Protein AF-A0A9X7THP1-F1 (afdb_monomer)

Sequence (102 aa):
MSTQIQFGDNWVKVNESVFYLTPSAVKAVKTFYERVKADIPDAEVDVEYLAKAFVLLRPQNDVEAEKFMSFLNENYPEMKEIVDRIYENRSGVLGVSQVREL

Secondary structure (DSSP, 8-state):
-PPPEEEETTEEEETTEEEE--HHHHHHHHHHHHHHHHH-TT----HHHHHHHHHHH--SSHHHHHHHHHHHHHTTTHHHHHHHHHHHHHHHHHHGGGS---

Foldseek 3Di:
DDWDWDADQQWIDTRNDIAGAHSLLSVLLVVVVVVCCVVPVPDDDPSVLSSLQRSVVRDPHNVRNNVVSVVPVVPPPVSSVVSVVVVVVVVVVVVVVPPDDD

pLDDT: mean 88.68, std 17.07, range [38.44, 98.44]

Mean predicted aligned error: 6.54 Å

Solvent-accessible surface area (backbone atoms only — not comparable to full-atom values): 5922 Å² total; per-residue (Å²): 130,84,86,46,76,49,79,52,78,42,28,42,31,47,65,91,48,76,41,69,35,38,50,34,35,34,51,42,54,50,52,53,52,53,49,47,39,70,79,34,72,84,61,86,74,68,58,61,56,52,46,56,44,38,53,72,67,53,42,89,39,55,71,51,19,48,54,49,48,52,51,52,58,74,42,56,65,64,50,48,56,56,48,49,54,54,54,54,52,55,55,51,62,68,62,67,77,80,79,86,82,134

Radius of gyration: 15.29 Å; Cα contacts (8 Å, |Δi|>4): 93; chains: 1; bounding box: 35×32×49 Å

Nearest PDB structures (foldseek):
  6c0v-assembly1_A  TM=2.650E-01  e=4.867E+00  Homo sapiens

Structure (mmCIF, N/CA/C/O backbone):
data_AF-A0A9X7THP1-F1
#
_entry.id   AF-A0A9X7THP1-F1
#
loop_
_atom_site.group_PDB
_atom_site.id
_atom_site.type_symbol
_atom_site.label_atom_id
_atom_site.label_alt_id
_atom_site.label_comp_id
_atom_site.label_asym_id
_atom_site.label_entity_id
_atom_site.label_seq_id
_atom_site.pdbx_PDB_ins_code
_atom_site.Cartn_x
_atom_site.Cartn_y
_atom_site.Cartn_z
_atom_site.occupancy
_atom_site.B_iso_or_equiv
_atom_site.auth_seq_id
_atom_site.auth_comp_id
_atom_site.auth_asym_id
_atom_site.auth_atom_id
_atom_site.pdbx_PDB_model_num
ATOM 1 N N . MET A 1 1 ? 4.607 -19.113 4.439 1.00 56.44 1 MET A N 1
ATOM 2 C CA . MET A 1 1 ? 3.406 -19.137 3.575 1.00 56.44 1 MET A CA 1
ATOM 3 C C . MET A 1 1 ? 3.495 -17.931 2.663 1.00 56.44 1 MET A C 1
ATOM 5 O O . MET A 1 1 ? 3.888 -16.884 3.154 1.00 56.44 1 MET A O 1
ATOM 9 N N . SER A 1 2 ? 3.211 -18.066 1.369 1.00 72.50 2 SER A N 1
ATOM 10 C CA . SER A 1 2 ? 3.252 -16.925 0.446 1.00 72.50 2 SER A CA 1
ATOM 11 C C . SER A 1 2 ? 2.066 -15.995 0.700 1.00 72.50 2 SER A C 1
ATOM 13 O O . SER A 1 2 ? 0.931 -16.469 0.768 1.00 72.50 2 SER A O 1
ATOM 15 N N . THR A 1 3 ? 2.321 -14.693 0.828 1.00 83.44 3 THR A N 1
ATOM 16 C CA . THR A 1 3 ? 1.273 -13.675 0.976 1.00 83.44 3 THR A CA 1
ATOM 17 C C . THR A 1 3 ? 0.372 -13.670 -0.257 1.00 83.44 3 THR A C 1
ATOM 19 O O . THR A 1 3 ? 0.848 -13.476 -1.377 1.00 83.44 3 THR A O 1
ATOM 22 N N . GLN A 1 4 ? -0.931 -13.882 -0.064 1.00 92.19 4 GLN A N 1
ATOM 23 C CA . GLN A 1 4 ? -1.907 -13.819 -1.152 1.00 92.19 4 GLN A CA 1
ATOM 24 C C . GLN A 1 4 ? -2.382 -12.381 -1.327 1.00 92.19 4 GLN A C 1
ATOM 26 O O . GLN A 1 4 ? -2.931 -11.798 -0.395 1.00 92.19 4 GLN A O 1
ATOM 31 N N . ILE A 1 5 ? -2.183 -11.813 -2.515 1.00 95.56 5 ILE A N 1
ATOM 32 C CA . ILE A 1 5 ? -2.533 -10.421 -2.814 1.00 95.56 5 ILE A CA 1
ATOM 33 C C . ILE A 1 5 ? -3.542 -10.402 -3.959 1.00 95.56 5 ILE A C 1
ATOM 35 O O . ILE A 1 5 ? -3.336 -11.053 -4.982 1.00 95.56 5 ILE A O 1
ATOM 39 N N . GLN A 1 6 ? -4.636 -9.662 -3.786 1.00 97.56 6 GLN A N 1
ATOM 40 C CA . GLN A 1 6 ? -5.645 -9.440 -4.824 1.00 97.56 6 GLN A CA 1
ATOM 41 C C . GLN A 1 6 ? -6.035 -7.960 -4.873 1.00 97.56 6 GLN A C 1
ATOM 43 O O . GLN A 1 6 ? -6.131 -7.299 -3.838 1.00 97.56 6 GLN A O 1
ATOM 48 N N . PHE A 1 7 ? -6.291 -7.457 -6.080 1.00 97.94 7 PHE A N 1
ATOM 49 C CA . PHE A 1 7 ? -6.680 -6.072 -6.339 1.00 97.94 7 PHE A CA 1
ATOM 50 C C . PHE A 1 7 ? -8.064 -6.045 -6.993 1.00 97.94 7 PHE A C 1
ATOM 52 O O . PHE A 1 7 ? -8.257 -6.693 -8.022 1.00 97.94 7 PHE A O 1
ATOM 59 N N . GLY A 1 8 ? -8.999 -5.287 -6.423 1.00 97.38 8 GLY A N 1
ATOM 60 C CA . GLY A 1 8 ? -10.265 -4.923 -7.067 1.00 97.38 8 GLY A CA 1
ATOM 61 C C . GLY A 1 8 ? -10.351 -3.419 -7.314 1.00 97.38 8 GLY A C 1
ATOM 62 O O . GLY A 1 8 ? -9.406 -2.698 -7.026 1.00 97.38 8 GLY A O 1
ATOM 63 N N . ASP A 1 9 ? -11.482 -2.920 -7.816 1.00 96.69 9 ASP A N 1
ATOM 64 C CA . ASP A 1 9 ? -11.596 -1.523 -8.286 1.00 96.69 9 ASP A CA 1
ATOM 65 C C . ASP A 1 9 ? -11.396 -0.459 -7.191 1.00 96.69 9 ASP A C 1
ATOM 67 O O . ASP A 1 9 ? -10.921 0.646 -7.450 1.00 96.69 9 ASP A O 1
ATOM 71 N N . ASN A 1 10 ? -11.766 -0.784 -5.954 1.00 97.06 10 ASN A N 1
ATOM 72 C CA . ASN A 1 10 ? -11.693 0.103 -4.791 1.00 97.06 10 ASN A CA 1
ATOM 73 C C . ASN A 1 10 ? -11.245 -0.636 -3.520 1.00 97.06 10 ASN A C 1
ATOM 75 O O . ASN A 1 10 ? -11.522 -0.197 -2.402 1.00 97.06 10 ASN A O 1
ATOM 79 N N . TRP A 1 11 ? -10.582 -1.782 -3.670 1.00 98.00 11 TRP A N 1
ATOM 80 C CA . TRP A 1 11 ? -10.095 -2.560 -2.540 1.00 98.00 11 TRP A CA 1
ATOM 81 C C . TRP A 1 11 ? -8.810 -3.318 -2.864 1.00 98.00 11 TRP A C 1
ATOM 83 O O . TRP A 1 11 ? -8.534 -3.670 -4.011 1.00 98.00 11 TRP A O 1
ATOM 93 N N . VAL A 1 12 ? -8.038 -3.596 -1.818 1.00 97.94 12 VAL A N 1
ATOM 94 C CA . VAL A 1 12 ? -6.866 -4.476 -1.843 1.00 97.94 12 VAL A CA 1
ATOM 95 C C . VAL A 1 12 ? -7.052 -5.532 -0.765 1.00 97.94 12 VAL A C 1
ATOM 97 O O . VAL A 1 12 ? -7.377 -5.203 0.375 1.00 97.94 12 VAL A O 1
ATOM 100 N N . LYS A 1 13 ? -6.868 -6.803 -1.119 1.00 97.56 13 LYS A N 1
ATOM 101 C CA . LYS A 1 13 ? -6.906 -7.922 -0.176 1.00 97.56 13 LYS A CA 1
ATOM 102 C C . LYS A 1 13 ? -5.502 -8.471 0.002 1.00 97.56 13 LYS A C 1
ATOM 104 O O . LYS A 1 13 ? -4.849 -8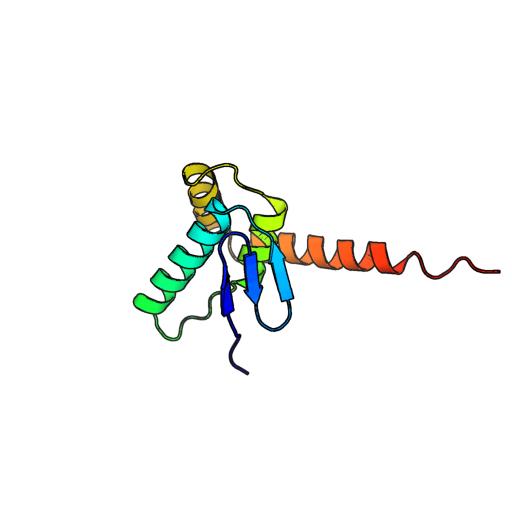.804 -0.985 1.00 97.56 13 LYS A O 1
ATOM 109 N N . VAL A 1 14 ? -5.073 -8.579 1.254 1.00 95.94 14 VAL A N 1
ATOM 110 C CA . VAL A 1 14 ? -3.808 -9.199 1.650 1.00 95.94 14 VAL A CA 1
ATOM 111 C C . VAL A 1 14 ? -4.133 -10.309 2.640 1.00 95.94 14 VAL A C 1
ATOM 113 O O . VAL A 1 14 ? -4.644 -10.048 3.728 1.00 95.94 14 VAL A O 1
ATOM 116 N N . ASN A 1 15 ? -3.883 -11.556 2.245 1.00 93.19 15 ASN A N 1
ATOM 117 C CA . ASN A 1 15 ? -4.343 -12.751 2.951 1.00 93.19 15 ASN A CA 1
ATOM 118 C C . ASN A 1 15 ? -5.861 -12.687 3.209 1.00 93.19 15 ASN A C 1
ATOM 120 O O . ASN A 1 15 ? -6.640 -12.641 2.258 1.00 93.19 15 ASN A O 1
ATOM 124 N N . GLU A 1 16 ? -6.296 -12.678 4.468 1.00 92.31 16 GLU A N 1
ATOM 125 C CA . GLU A 1 16 ? -7.714 -12.598 4.845 1.00 92.31 16 GLU A CA 1
ATOM 126 C C . GLU A 1 16 ? -8.206 -11.156 5.061 1.00 92.31 16 GLU A C 1
ATOM 128 O O . GLU A 1 16 ? -9.412 -10.917 5.106 1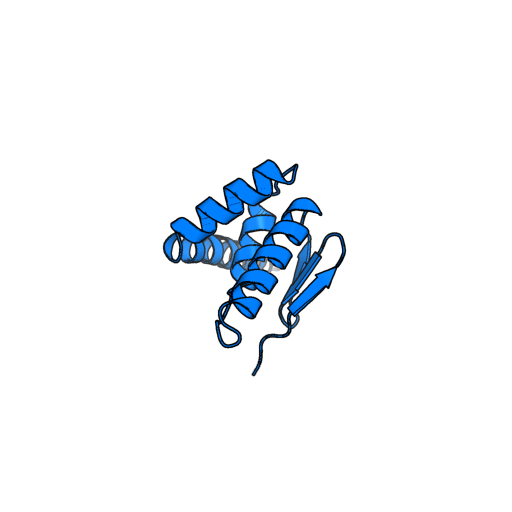.00 92.31 16 GLU A O 1
ATOM 133 N N . SER A 1 17 ? -7.292 -10.183 5.116 1.00 93.75 17 SER A N 1
ATOM 134 C CA . SER A 1 17 ? -7.597 -8.775 5.373 1.00 93.75 17 SER A CA 1
ATOM 135 C C . SER A 1 17 ? -7.978 -8.041 4.089 1.00 93.75 17 SER A C 1
ATOM 137 O O . SER A 1 17 ? -7.269 -8.121 3.085 1.00 93.75 17 SER A O 1
ATOM 139 N N . VAL A 1 18 ? -9.078 -7.285 4.125 1.00 97.06 18 VAL A N 1
ATOM 140 C CA . VAL A 1 18 ? -9.551 -6.453 3.006 1.00 97.06 18 VAL A CA 1
ATOM 141 C C . VAL A 1 18 ? -9.492 -4.980 3.397 1.00 97.06 18 VAL A C 1
ATOM 143 O O . VAL A 1 18 ? -10.064 -4.573 4.407 1.00 97.06 18 VAL A O 1
ATOM 146 N N . PHE A 1 19 ? -8.837 -4.176 2.565 1.00 97.38 19 PHE A N 1
ATOM 147 C CA . PHE A 1 19 ? -8.679 -2.737 2.736 1.00 97.38 19 PHE A CA 1
ATOM 148 C C . PHE A 1 19 ? -9.428 -2.003 1.629 1.00 97.38 19 PHE A C 1
ATOM 150 O O . PHE A 1 19 ? -9.151 -2.218 0.450 1.00 97.38 19 PHE A O 1
ATOM 157 N N . TYR A 1 20 ? -10.355 -1.121 1.998 1.00 97.38 20 TYR A N 1
ATOM 158 C CA . TYR A 1 20 ? -11.090 -0.291 1.043 1.00 97.38 20 TYR A CA 1
ATOM 159 C C . TYR A 1 20 ? -10.342 1.017 0.795 1.00 97.38 20 TYR A C 1
ATOM 161 O O . TYR A 1 20 ? -10.106 1.794 1.720 1.00 97.38 20 TYR A O 1
ATOM 169 N N . LEU A 1 21 ? -9.982 1.252 -0.462 1.00 97.44 21 LEU A N 1
ATOM 170 C CA . LEU A 1 21 ? -9.155 2.365 -0.913 1.00 97.44 21 LEU A CA 1
ATOM 171 C C . LEU A 1 21 ? -9.898 3.184 -1.973 1.00 97.44 21 LEU A C 1
ATOM 173 O O . LEU A 1 21 ? -10.894 2.746 -2.549 1.00 97.44 21 LEU A O 1
ATOM 177 N N . THR A 1 22 ? -9.400 4.382 -2.272 1.00 97.81 22 THR A N 1
ATOM 178 C CA . THR A 1 22 ? -9.838 5.092 -3.481 1.00 97.81 22 THR A CA 1
ATOM 179 C C . THR A 1 22 ? -9.288 4.384 -4.728 1.00 97.81 22 THR A C 1
ATOM 181 O O . THR A 1 22 ? -8.232 3.749 -4.641 1.00 97.81 22 THR A O 1
ATOM 184 N N . PRO A 1 23 ? -9.940 4.494 -5.902 1.00 98.12 23 PRO A N 1
ATOM 185 C CA . PRO A 1 23 ? -9.429 3.884 -7.134 1.00 98.12 23 PRO A CA 1
ATOM 186 C C . PRO A 1 23 ? -7.992 4.315 -7.467 1.00 98.12 23 PRO A C 1
ATOM 188 O O . PRO A 1 23 ? -7.162 3.488 -7.841 1.00 98.12 23 PRO A O 1
ATOM 191 N N . SER A 1 24 ? -7.664 5.591 -7.239 1.00 98.00 24 SER A N 1
ATOM 192 C CA . SER A 1 24 ? -6.304 6.121 -7.398 1.00 98.00 24 SER A CA 1
ATOM 193 C C . SER A 1 24 ? -5.296 5.450 -6.461 1.00 98.00 24 SER A C 1
ATOM 195 O O . SER A 1 24 ? -4.192 5.113 -6.884 1.00 98.00 24 SER A O 1
ATOM 197 N N . ALA A 1 25 ? -5.671 5.190 -5.204 1.00 98.12 25 ALA A N 1
ATOM 198 C CA . ALA A 1 25 ? -4.819 4.464 -4.265 1.00 98.12 25 ALA A CA 1
ATOM 199 C C . ALA A 1 25 ? -4.623 2.994 -4.667 1.00 98.12 25 ALA A C 1
ATOM 201 O O . ALA A 1 25 ? -3.491 2.517 -4.652 1.00 98.12 25 ALA A O 1
ATOM 202 N N . VAL A 1 26 ? -5.684 2.285 -5.082 1.00 98.44 26 VAL A N 1
ATOM 203 C CA . VAL A 1 26 ? -5.553 0.911 -5.609 1.00 98.44 26 VAL A CA 1
ATOM 204 C C . VAL A 1 26 ? -4.572 0.892 -6.776 1.00 98.44 26 VAL A C 1
ATOM 206 O O . VAL A 1 26 ? -3.644 0.083 -6.787 1.00 98.44 26 VAL A O 1
ATOM 209 N N . LYS A 1 27 ? -4.756 1.798 -7.744 1.00 98.12 27 LYS A N 1
ATOM 210 C CA . LYS A 1 27 ? -3.892 1.909 -8.920 1.00 98.12 27 LYS A CA 1
ATOM 211 C C . LYS A 1 27 ? -2.435 2.134 -8.521 1.00 98.12 27 LYS A C 1
ATOM 213 O O . LYS A 1 27 ? -1.566 1.446 -9.054 1.00 98.12 27 LYS A O 1
ATOM 218 N N . ALA A 1 28 ? -2.165 3.033 -7.574 1.00 97.88 28 ALA A N 1
ATOM 219 C CA . ALA A 1 28 ? -0.810 3.302 -7.098 1.00 97.88 28 ALA A CA 1
ATOM 220 C C . ALA A 1 28 ? -0.168 2.061 -6.453 1.00 97.88 28 ALA A C 1
ATOM 222 O O . ALA A 1 28 ? 0.936 1.678 -6.839 1.00 97.88 28 ALA A O 1
ATOM 223 N N . VAL A 1 29 ? -0.868 1.390 -5.529 1.00 97.75 29 VAL A N 1
ATOM 224 C CA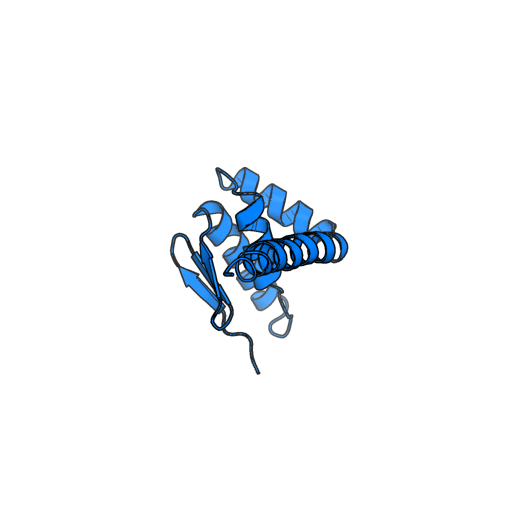 . VAL A 1 29 ? -0.358 0.181 -4.851 1.00 97.75 29 VAL A CA 1
ATOM 225 C C . VAL A 1 29 ? -0.123 -0.953 -5.848 1.00 97.75 29 VAL A C 1
ATOM 227 O O . VAL A 1 29 ? 0.936 -1.578 -5.822 1.00 97.75 29 VAL A O 1
ATOM 230 N N . LYS A 1 30 ? -1.072 -1.190 -6.761 1.00 98.00 30 LYS A N 1
ATOM 231 C CA . LYS A 1 30 ? -0.954 -2.216 -7.802 1.00 98.00 30 LYS A CA 1
ATOM 232 C C . LYS A 1 30 ? 0.235 -1.951 -8.722 1.00 98.00 30 LYS A C 1
ATOM 234 O O . LYS A 1 30 ? 1.052 -2.841 -8.924 1.00 98.00 30 LYS A O 1
ATOM 239 N N . THR A 1 31 ? 0.366 -0.720 -9.216 1.00 97.06 31 THR A N 1
ATOM 240 C CA . THR A 1 31 ? 1.465 -0.323 -10.110 1.00 97.06 31 THR A CA 1
ATOM 241 C C . THR A 1 31 ? 2.819 -0.494 -9.424 1.00 97.06 31 THR A C 1
ATOM 243 O O . THR A 1 31 ? 3.751 -1.024 -10.025 1.00 97.06 31 THR A O 1
ATOM 246 N N . PHE A 1 32 ? 2.937 -0.090 -8.155 1.00 96.31 32 PHE A N 1
ATOM 247 C CA . PHE A 1 32 ? 4.166 -0.275 -7.386 1.00 96.31 32 PHE A CA 1
ATOM 248 C C . PHE A 1 32 ? 4.501 -1.760 -7.201 1.00 96.31 32 PHE A C 1
ATOM 250 O O . PHE A 1 32 ? 5.629 -2.168 -7.471 1.00 96.31 32 PHE A O 1
ATOM 257 N N . TYR A 1 33 ? 3.516 -2.570 -6.800 1.00 95.69 33 TYR A N 1
ATOM 258 C CA . TYR A 1 33 ? 3.674 -4.013 -6.629 1.00 95.69 33 TYR A CA 1
ATOM 259 C C . TYR A 1 33 ? 4.128 -4.701 -7.923 1.00 95.69 33 TYR A C 1
ATOM 261 O O . TYR A 1 33 ? 5.117 -5.430 -7.916 1.00 95.69 33 TYR A O 1
ATOM 269 N N . GLU A 1 34 ? 3.440 -4.440 -9.037 1.00 95.88 34 GLU A N 1
ATOM 270 C CA . GLU A 1 34 ? 3.759 -5.026 -10.342 1.00 95.88 34 GLU A CA 1
ATOM 271 C C . GLU A 1 34 ? 5.141 -4.589 -10.835 1.00 95.88 34 GLU A C 1
ATOM 273 O O . GLU A 1 34 ? 5.897 -5.428 -11.318 1.00 95.88 34 GLU A O 1
ATOM 278 N N . ARG A 1 35 ? 5.513 -3.313 -10.649 1.00 95.44 35 ARG A N 1
ATOM 279 C CA . ARG A 1 35 ? 6.850 -2.812 -10.999 1.00 95.44 35 ARG A CA 1
ATOM 280 C C . ARG A 1 35 ? 7.939 -3.524 -10.203 1.00 95.44 35 ARG A C 1
ATOM 282 O O . ARG A 1 35 ? 8.872 -4.052 -10.793 1.00 95.44 35 ARG A O 1
ATOM 289 N N . VAL A 1 36 ? 7.802 -3.588 -8.878 1.00 93.75 36 VAL A N 1
ATOM 290 C CA . VAL A 1 36 ? 8.798 -4.254 -8.025 1.00 93.75 36 VAL A CA 1
ATOM 291 C C . VAL A 1 36 ? 8.906 -5.738 -8.371 1.00 93.75 36 VAL A C 1
ATOM 293 O O . VAL A 1 36 ? 10.014 -6.253 -8.444 1.00 93.75 36 VAL A O 1
ATOM 296 N N . LYS A 1 37 ? 7.788 -6.421 -8.645 1.00 92.38 37 LYS A N 1
ATOM 297 C CA . LYS A 1 37 ? 7.799 -7.828 -9.069 1.00 92.38 37 LYS A CA 1
ATOM 298 C C . LYS A 1 37 ? 8.373 -8.051 -10.468 1.00 92.38 37 LYS A C 1
ATOM 300 O O . LYS A 1 37 ? 8.928 -9.117 -10.713 1.00 92.38 37 LYS A O 1
ATOM 305 N N . ALA A 1 38 ? 8.252 -7.084 -11.373 1.00 94.62 38 ALA A N 1
ATOM 306 C CA . ALA A 1 38 ? 8.888 -7.151 -12.685 1.00 94.62 38 ALA A CA 1
ATOM 307 C C . ALA A 1 38 ? 10.410 -6.964 -12.583 1.00 94.62 38 ALA A C 1
ATOM 309 O O . ALA A 1 38 ? 11.157 -7.711 -13.212 1.00 94.62 38 ALA A O 1
ATOM 310 N N . ASP A 1 39 ? 10.857 -6.010 -11.764 1.00 94.81 39 ASP A N 1
ATOM 311 C CA . ASP A 1 39 ? 12.277 -5.693 -11.594 1.00 94.81 39 ASP A CA 1
ATOM 312 C C . ASP A 1 39 ? 12.998 -6.736 -10.723 1.00 94.81 39 ASP A C 1
ATOM 314 O O . ASP A 1 39 ? 14.147 -7.098 -10.980 1.00 94.81 39 ASP A O 1
ATOM 318 N N . ILE A 1 40 ? 12.323 -7.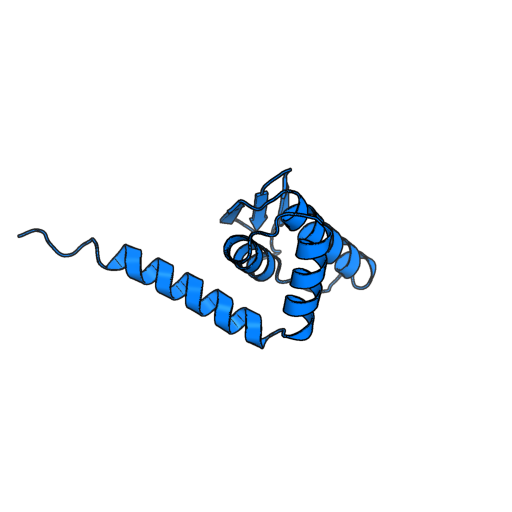226 -9.678 1.00 93.81 40 ILE A N 1
ATOM 319 C CA . ILE A 1 40 ? 12.847 -8.167 -8.686 1.00 93.81 40 ILE A CA 1
ATOM 320 C C . ILE A 1 40 ? 11.735 -9.178 -8.329 1.00 93.81 40 ILE A C 1
ATOM 322 O O . ILE A 1 40 ? 10.989 -8.976 -7.367 1.00 93.81 40 ILE A O 1
ATOM 326 N N . PRO A 1 41 ? 11.608 -10.298 -9.068 1.00 87.50 41 PRO A N 1
ATOM 327 C CA . PRO A 1 41 ? 10.529 -11.279 -8.874 1.00 87.50 41 PRO A CA 1
ATOM 328 C C . PRO A 1 41 ? 10.378 -11.789 -7.433 1.00 87.50 41 PRO A C 1
ATOM 330 O O . PRO A 1 41 ? 9.259 -11.953 -6.929 1.00 87.50 41 PRO A O 1
ATOM 333 N N . ASP A 1 42 ? 11.504 -11.952 -6.741 1.00 88.00 42 ASP A N 1
ATOM 334 C CA . ASP A 1 42 ? 11.560 -12.456 -5.36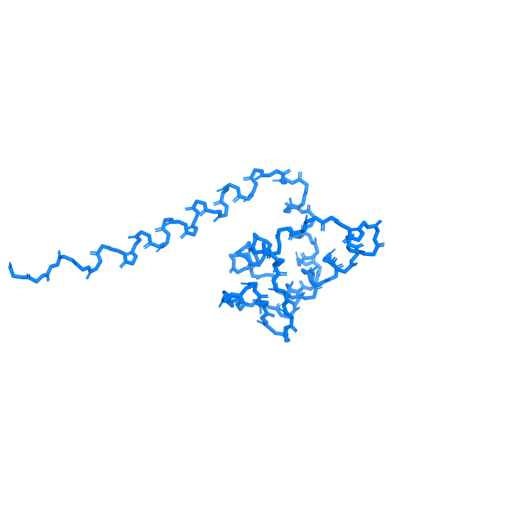8 1.00 88.00 42 ASP A CA 1
ATOM 335 C C . ASP A 1 42 ? 11.468 -11.354 -4.301 1.00 88.00 42 ASP A C 1
ATOM 337 O O . ASP A 1 42 ? 11.459 -11.661 -3.112 1.00 88.00 42 ASP A O 1
ATOM 341 N N . ALA A 1 43 ? 11.356 -10.075 -4.682 1.00 87.38 43 ALA A N 1
ATOM 342 C CA . ALA A 1 43 ? 11.228 -8.996 -3.708 1.00 87.38 43 ALA A CA 1
ATOM 343 C C . ALA A 1 43 ? 9.924 -9.116 -2.919 1.00 87.38 43 ALA A C 1
ATOM 345 O O . ALA A 1 43 ? 8.834 -9.286 -3.480 1.00 87.38 43 ALA A O 1
ATOM 346 N N . GLU A 1 44 ? 10.030 -8.986 -1.604 1.00 87.81 44 GLU A N 1
ATOM 347 C CA . GLU A 1 44 ? 8.876 -8.862 -0.730 1.00 87.81 44 GLU A CA 1
ATOM 348 C C . GLU A 1 44 ? 8.408 -7.406 -0.722 1.00 87.81 44 GLU A C 1
ATOM 350 O O . GLU A 1 44 ? 9.163 -6.489 -0.408 1.00 87.81 44 GLU A O 1
ATOM 355 N N . VAL A 1 45 ? 7.147 -7.195 -1.095 1.00 91.25 45 VAL A N 1
ATOM 356 C CA . VAL A 1 45 ? 6.491 -5.888 -1.030 1.00 91.25 45 VAL A CA 1
ATOM 357 C C . VAL A 1 45 ? 5.508 -5.931 0.125 1.00 91.25 45 VAL A C 1
ATOM 359 O O . VAL A 1 45 ? 4.595 -6.762 0.118 1.00 91.25 45 VAL A O 1
ATOM 362 N N . ASP A 1 46 ? 5.655 -5.022 1.087 1.00 94.94 46 ASP A N 1
ATOM 363 C CA . ASP A 1 46 ? 4.705 -4.881 2.192 1.00 94.94 46 ASP A CA 1
ATOM 364 C C . ASP A 1 46 ? 3.424 -4.168 1.714 1.00 94.94 46 ASP A C 1
ATOM 366 O O . ASP A 1 46 ? 3.175 -2.988 1.971 1.00 94.94 46 ASP A O 1
ATOM 370 N N . VAL A 1 47 ? 2.611 -4.897 0.942 1.00 96.44 47 VAL A N 1
ATOM 371 C CA . VAL A 1 47 ? 1.334 -4.402 0.405 1.00 96.44 47 VAL A CA 1
ATOM 372 C C . VAL A 1 47 ? 0.335 -4.114 1.523 1.00 96.44 47 VAL A C 1
ATOM 374 O O . VAL A 1 47 ? -0.503 -3.227 1.370 1.00 96.44 47 VAL A O 1
ATOM 377 N N . GLU A 1 48 ? 0.427 -4.815 2.655 1.00 96.44 48 GLU A N 1
ATOM 378 C CA . GLU A 1 48 ? -0.446 -4.562 3.799 1.00 96.44 48 GLU A CA 1
ATOM 379 C C . GLU A 1 48 ? -0.171 -3.185 4.407 1.00 96.44 48 GLU A C 1
ATOM 381 O O . GLU A 1 48 ? -1.111 -2.415 4.608 1.00 96.44 48 GLU A O 1
ATOM 386 N N . TYR A 1 49 ? 1.101 -2.837 4.632 1.00 96.50 49 TYR A N 1
ATOM 387 C CA . TYR A 1 49 ? 1.500 -1.495 5.060 1.00 96.50 49 TYR A CA 1
ATOM 388 C C . TYR A 1 49 ? 0.993 -0.421 4.093 1.00 96.50 49 TYR A C 1
ATOM 390 O O . TYR A 1 49 ? 0.355 0.541 4.525 1.00 96.50 49 TYR A O 1
ATOM 398 N N . LEU A 1 50 ? 1.224 -0.596 2.788 1.00 97.62 50 LEU A N 1
ATOM 399 C CA . LEU A 1 50 ? 0.781 0.378 1.791 1.00 97.62 50 LEU A CA 1
ATOM 400 C C . LEU A 1 50 ? -0.742 0.538 1.823 1.00 97.62 50 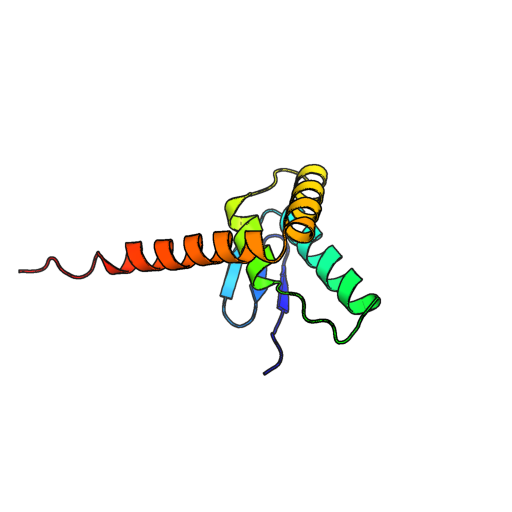LEU A C 1
ATOM 402 O O . LEU A 1 50 ? -1.245 1.658 1.893 1.00 97.62 50 LEU A O 1
ATOM 406 N N . ALA A 1 51 ? -1.491 -0.566 1.851 1.00 97.69 51 ALA A N 1
ATOM 407 C CA . ALA A 1 51 ? -2.945 -0.526 1.949 1.00 97.69 51 ALA A CA 1
ATOM 408 C C . ALA A 1 51 ? -3.405 0.193 3.230 1.00 97.69 51 ALA A C 1
ATOM 410 O O . ALA A 1 51 ? -4.231 1.105 3.160 1.00 97.69 51 ALA A O 1
ATOM 411 N N . LYS A 1 52 ? -2.820 -0.132 4.389 1.00 97.38 52 LYS A N 1
ATOM 412 C CA . LYS A 1 52 ? -3.094 0.544 5.666 1.00 97.38 52 LYS A CA 1
ATOM 413 C C . LYS A 1 52 ? -2.830 2.049 5.595 1.00 97.38 52 LYS A C 1
ATOM 415 O O . LYS A 1 52 ? -3.665 2.828 6.061 1.00 97.38 52 LYS A O 1
ATOM 420 N N . ALA A 1 53 ? -1.712 2.459 4.998 1.00 97.62 53 ALA A N 1
ATOM 421 C CA . ALA A 1 53 ? -1.346 3.860 4.824 1.00 97.62 53 ALA A CA 1
ATOM 422 C C . ALA A 1 53 ? -2.342 4.594 3.913 1.00 97.62 53 ALA A C 1
ATOM 424 O O . ALA A 1 53 ? -2.825 5.672 4.260 1.00 97.62 53 ALA A O 1
ATOM 425 N N . PHE A 1 54 ? -2.734 3.992 2.789 1.00 97.69 54 PHE A N 1
ATOM 426 C CA . PHE A 1 54 ? -3.691 4.599 1.862 1.00 97.69 54 PHE A CA 1
ATOM 427 C C . PHE A 1 54 ? -5.127 4.661 2.403 1.00 97.69 54 PHE A C 1
ATOM 429 O O . PHE A 1 54 ? -5.862 5.580 2.035 1.00 97.69 54 PHE A O 1
ATOM 436 N N . VAL A 1 55 ? -5.519 3.773 3.326 1.00 96.81 55 VAL A N 1
ATOM 437 C CA . VAL A 1 55 ? -6.768 3.926 4.102 1.00 96.81 55 VAL A CA 1
ATOM 438 C C . VAL A 1 55 ? -6.735 5.196 4.961 1.00 96.81 55 VAL A C 1
ATOM 440 O O . VAL A 1 55 ? -7.767 5.848 5.122 1.00 96.81 55 VAL A O 1
ATOM 443 N N . LEU A 1 56 ? -5.575 5.552 5.523 1.00 95.94 56 LEU A N 1
ATOM 444 C CA . LEU A 1 56 ? -5.418 6.746 6.359 1.00 95.94 56 LEU A CA 1
ATOM 445 C C . LEU A 1 56 ? -5.331 8.024 5.516 1.00 95.94 56 LEU A C 1
ATOM 447 O O . LEU A 1 56 ? -5.992 9.008 5.838 1.00 95.94 56 LEU A O 1
ATOM 451 N N . LEU A 1 57 ? -4.543 7.998 4.440 1.00 96.19 57 LEU A N 1
ATOM 452 C CA . LEU A 1 57 ? -4.252 9.169 3.608 1.00 96.19 57 LEU A CA 1
ATOM 453 C C . LEU A 1 57 ? -5.382 9.524 2.632 1.00 96.19 57 LEU A C 1
ATOM 455 O O . LEU A 1 57 ? -5.605 10.700 2.370 1.00 96.19 57 LEU A O 1
ATOM 459 N N . ARG A 1 58 ? -6.106 8.523 2.108 1.00 95.94 58 ARG A N 1
ATOM 460 C CA . ARG A 1 58 ? -7.259 8.678 1.196 1.00 95.94 58 ARG A CA 1
ATOM 461 C C . ARG A 1 58 ? -7.029 9.703 0.064 1.00 95.94 58 ARG A C 1
ATOM 463 O O . ARG A 1 58 ? -7.754 10.700 0.002 1.00 95.94 58 ARG A O 1
ATOM 470 N N . PRO A 1 59 ? -6.078 9.461 -0.859 1.00 96.88 59 PRO A N 1
ATOM 471 C CA . PRO A 1 59 ? -5.826 10.373 -1.970 1.00 96.88 59 PRO A CA 1
ATOM 472 C C . PRO A 1 59 ? -7.063 10.523 -2.859 1.00 96.88 59 PRO A C 1
ATOM 474 O O . PRO A 1 59 ? -7.763 9.547 -3.146 1.00 96.88 59 PRO A O 1
ATOM 477 N N . GLN A 1 60 ? -7.308 11.748 -3.309 1.00 95.44 60 GLN A N 1
ATOM 478 C CA . GLN A 1 60 ? -8.467 12.151 -4.103 1.00 95.44 60 GLN A CA 1
ATOM 479 C C . GLN A 1 60 ? -8.249 11.979 -5.610 1.00 95.44 60 GLN A C 1
ATOM 481 O O . GLN A 1 60 ? -9.209 11.996 -6.377 1.00 95.44 60 GLN A O 1
ATOM 486 N N . ASN A 1 61 ? -6.997 11.845 -6.050 1.00 97.81 61 ASN A N 1
ATOM 487 C CA . ASN A 1 61 ? -6.632 11.672 -7.453 1.00 97.81 61 ASN A CA 1
ATOM 488 C C . ASN A 1 61 ? -5.284 10.949 -7.601 1.00 97.81 61 ASN A C 1
ATOM 490 O O . ASN A 1 61 ? -4.565 10.729 -6.624 1.00 97.81 61 ASN A O 1
ATOM 494 N N . ASP A 1 62 ? -4.944 10.600 -8.842 1.00 98.00 62 ASP A N 1
ATOM 495 C CA . ASP A 1 62 ? -3.736 9.840 -9.180 1.00 98.00 62 ASP A CA 1
ATOM 496 C C . ASP A 1 62 ? -2.447 10.584 -8.798 1.00 98.00 62 ASP A C 1
ATOM 498 O O . ASP A 1 62 ? -1.536 9.977 -8.245 1.00 98.00 62 ASP A O 1
ATOM 502 N N . VAL A 1 63 ? -2.392 11.906 -8.999 1.00 97.94 63 VAL A N 1
ATOM 503 C CA . VAL A 1 63 ? -1.207 12.723 -8.670 1.00 97.94 63 VAL A CA 1
ATOM 504 C C . VAL A 1 63 ? -0.932 12.716 -7.167 1.00 97.94 63 VAL A C 1
ATOM 506 O O . VAL A 1 63 ? 0.216 12.636 -6.734 1.00 97.94 63 VAL A O 1
ATOM 509 N N . GLU A 1 64 ? -1.977 12.818 -6.351 1.00 98.06 64 GLU A N 1
ATOM 510 C CA . GLU A 1 64 ? -1.851 12.741 -4.898 1.00 98.06 64 GLU A CA 1
ATOM 511 C C . GLU A 1 64 ? -1.449 11.332 -4.445 1.00 98.06 64 GLU A C 1
ATOM 513 O O . GLU A 1 64 ? -0.561 11.190 -3.605 1.00 98.06 64 GLU A O 1
ATOM 518 N N . ALA A 1 65 ? -2.039 10.293 -5.043 1.00 98.31 65 ALA A N 1
ATOM 519 C CA . ALA A 1 65 ? -1.693 8.908 -4.739 1.00 98.31 65 ALA A CA 1
ATOM 520 C C . ALA A 1 65 ? -0.219 8.600 -5.051 1.00 98.31 65 ALA A C 1
ATOM 522 O O . ALA A 1 65 ? 0.458 7.969 -4.240 1.00 98.31 65 ALA A O 1
ATOM 523 N N . GLU A 1 66 ? 0.297 9.088 -6.180 1.00 97.44 66 GLU A N 1
ATOM 524 C CA . GLU A 1 66 ? 1.709 8.959 -6.554 1.00 97.44 66 GLU A CA 1
ATOM 525 C C . GLU A 1 66 ? 2.633 9.702 -5.585 1.00 97.44 66 GLU A C 1
ATOM 527 O O . GLU A 1 66 ? 3.620 9.131 -5.126 1.00 97.44 66 GLU A O 1
ATOM 532 N N . LYS A 1 67 ? 2.299 10.943 -5.206 1.00 97.75 67 LYS A N 1
ATOM 533 C CA . LYS A 1 67 ? 3.084 11.707 -4.220 1.00 97.75 67 LYS A CA 1
ATOM 534 C C . LYS A 1 67 ? 3.149 10.998 -2.872 1.00 97.75 67 LYS A C 1
ATOM 536 O O . LYS A 1 67 ? 4.223 10.909 -2.280 1.00 97.75 67 LYS A O 1
ATOM 541 N N . PHE A 1 68 ? 2.017 10.483 -2.395 1.00 98.12 68 PHE A N 1
ATOM 542 C CA . PHE A 1 68 ? 1.979 9.696 -1.168 1.00 98.12 68 PHE A CA 1
ATOM 543 C C . PHE A 1 68 ? 2.776 8.404 -1.301 1.00 98.12 68 PHE A C 1
ATOM 545 O O . PHE A 1 68 ? 3.512 8.075 -0.380 1.00 98.12 68 PHE A O 1
ATOM 552 N N . MET A 1 69 ? 2.699 7.707 -2.436 1.00 97.50 69 MET A N 1
ATOM 553 C CA . MET A 1 69 ? 3.505 6.507 -2.667 1.00 97.50 69 MET A CA 1
ATOM 554 C C . MET A 1 69 ? 5.005 6.809 -2.584 1.00 97.50 69 MET A C 1
ATOM 556 O O . MET A 1 69 ? 5.725 6.110 -1.874 1.00 97.50 69 MET A O 1
ATOM 560 N N . SER A 1 70 ? 5.474 7.867 -3.255 1.00 96.31 70 SER A N 1
ATOM 561 C CA . SER A 1 70 ? 6.877 8.289 -3.185 1.00 96.31 70 SER A CA 1
ATOM 562 C C . SER A 1 70 ? 7.290 8.614 -1.752 1.00 96.31 70 SER A C 1
ATOM 564 O O . SER A 1 70 ? 8.286 8.080 -1.276 1.00 96.31 70 SER A O 1
ATOM 566 N N . PHE A 1 71 ? 6.481 9.394 -1.029 1.00 97.38 71 PHE A N 1
ATOM 567 C CA . PHE A 1 71 ? 6.748 9.729 0.370 1.00 97.38 71 PHE A CA 1
ATOM 568 C C . PHE A 1 71 ? 6.814 8.484 1.271 1.00 97.38 71 PHE A C 1
ATOM 570 O O . PHE A 1 71 ? 7.747 8.340 2.058 1.00 97.38 71 PHE A O 1
ATOM 577 N N . LEU A 1 72 ? 5.853 7.563 1.145 1.00 97.19 72 LEU A N 1
ATOM 578 C CA . LEU A 1 72 ? 5.801 6.327 1.934 1.00 97.19 72 LEU A CA 1
ATOM 579 C C . LEU A 1 72 ? 6.984 5.397 1.645 1.00 97.19 72 LEU A C 1
ATOM 581 O O . LEU A 1 72 ? 7.396 4.670 2.546 1.00 97.19 72 LEU A O 1
ATOM 585 N N . ASN A 1 73 ? 7.499 5.405 0.413 1.00 93.69 73 ASN A N 1
ATOM 586 C CA . ASN A 1 73 ? 8.647 4.605 -0.003 1.00 93.69 73 ASN A CA 1
ATOM 587 C C . ASN A 1 73 ? 9.984 5.232 0.427 1.00 93.69 73 ASN A C 1
ATOM 589 O O . ASN A 1 73 ? 10.876 4.518 0.865 1.00 93.69 73 ASN A O 1
ATOM 593 N N . GLU A 1 74 ? 10.127 6.556 0.323 1.00 96.12 74 GLU A N 1
ATOM 594 C CA . GLU A 1 74 ? 11.330 7.286 0.757 1.00 96.12 74 GLU A CA 1
ATOM 595 C C . GLU A 1 74 ? 11.531 7.253 2.276 1.00 96.12 74 GLU A C 1
ATOM 597 O O . GLU A 1 74 ? 12.664 7.283 2.742 1.00 96.12 74 GLU A O 1
ATOM 602 N N . ASN A 1 75 ? 10.437 7.181 3.038 1.00 96.38 75 ASN A N 1
ATOM 603 C CA . ASN A 1 75 ? 10.445 7.158 4.503 1.00 96.38 75 ASN A CA 1
ATOM 604 C C . ASN A 1 75 ? 10.126 5.756 5.056 1.00 96.38 75 ASN A C 1
ATOM 606 O O . ASN A 1 75 ? 9.545 5.617 6.134 1.00 96.38 75 ASN A O 1
ATOM 610 N N . TYR A 1 76 ? 10.416 4.713 4.277 1.00 92.81 76 TYR A N 1
ATOM 611 C CA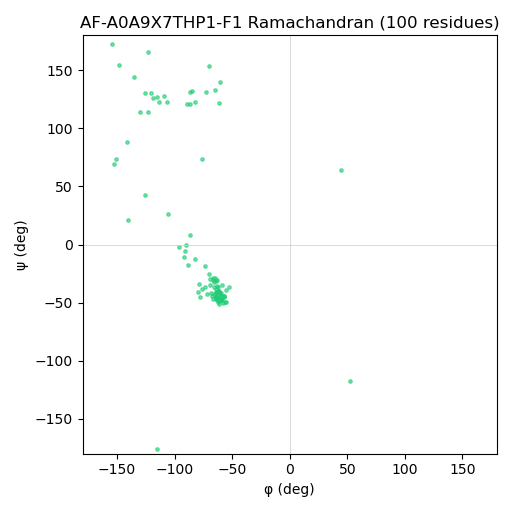 . TYR A 1 76 ? 10.372 3.335 4.750 1.00 92.81 76 TYR A CA 1
ATOM 612 C C . TYR A 1 76 ? 11.729 2.982 5.386 1.00 92.81 76 TYR A C 1
ATOM 614 O O . TYR A 1 76 ? 12.751 3.175 4.724 1.00 92.81 76 TYR A O 1
ATOM 622 N N . PRO A 1 77 ? 11.777 2.395 6.599 1.00 95.56 77 PRO A N 1
ATOM 623 C CA . PRO A 1 77 ? 10.680 1.753 7.335 1.00 95.56 77 PRO A CA 1
ATOM 624 C C . PRO A 1 77 ? 9.957 2.624 8.382 1.00 95.56 77 PRO A C 1
ATOM 626 O O . PRO A 1 77 ? 9.000 2.153 8.995 1.00 95.56 77 PRO A O 1
ATOM 629 N N . GLU A 1 78 ? 10.357 3.870 8.613 1.00 96.56 78 GLU A N 1
ATOM 630 C CA . GLU A 1 78 ? 9.839 4.715 9.702 1.00 96.56 78 GLU A CA 1
ATOM 631 C C . GLU A 1 78 ? 8.321 4.936 9.607 1.00 96.56 78 GLU A C 1
ATOM 633 O O . GLU A 1 78 ? 7.590 4.838 10.596 1.00 96.56 78 GLU A O 1
ATOM 638 N N . MET A 1 79 ? 7.811 5.173 8.397 1.00 96.56 79 MET A N 1
ATOM 639 C CA . MET A 1 79 ? 6.375 5.332 8.168 1.00 96.56 79 MET A CA 1
ATOM 640 C C . MET A 1 79 ? 5.587 4.045 8.416 1.00 96.56 79 MET A C 1
ATOM 642 O O . MET A 1 79 ? 4.429 4.120 8.835 1.00 96.56 79 MET A O 1
ATOM 646 N N . LYS A 1 80 ? 6.201 2.872 8.220 1.00 96.38 80 LYS A N 1
ATOM 647 C CA . LYS A 1 80 ? 5.574 1.590 8.556 1.00 96.38 80 LYS A CA 1
ATOM 648 C C . LYS A 1 80 ? 5.334 1.479 10.052 1.00 96.38 80 LYS A C 1
ATOM 650 O O . LYS A 1 80 ? 4.216 1.168 10.449 1.00 96.38 80 LYS A O 1
ATOM 655 N N . GLU A 1 81 ? 6.331 1.815 10.868 1.00 96.19 81 GLU A N 1
ATOM 656 C CA . GLU A 1 81 ? 6.188 1.806 12.328 1.00 96.19 81 GLU A CA 1
ATOM 657 C C . GLU A 1 81 ? 5.040 2.720 12.783 1.00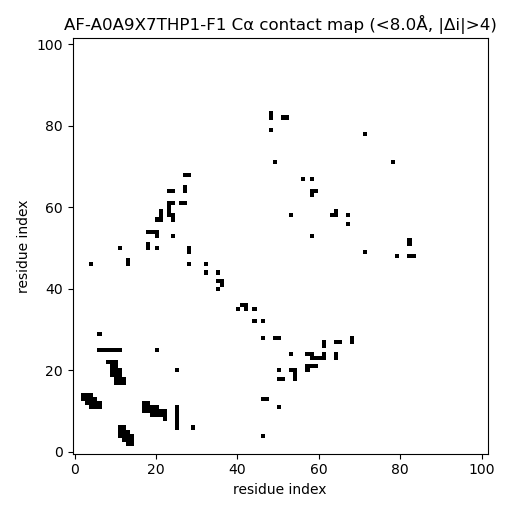 96.19 81 GLU A C 1
ATOM 659 O O . GLU A 1 81 ? 4.202 2.332 13.599 1.00 96.19 81 GLU A O 1
ATOM 664 N N . ILE A 1 82 ? 4.952 3.928 12.217 1.00 96.00 82 ILE A N 1
ATOM 665 C CA . ILE A 1 82 ? 3.884 4.882 12.541 1.00 96.00 82 ILE A CA 1
ATOM 666 C C . ILE A 1 82 ? 2.510 4.318 12.159 1.00 96.00 82 ILE A C 1
ATOM 668 O O . ILE A 1 82 ? 1.572 4.380 12.959 1.00 96.00 82 ILE A O 1
ATOM 672 N N . VAL A 1 83 ? 2.376 3.766 10.951 1.00 95.69 83 VAL A N 1
ATOM 673 C CA . VAL A 1 83 ? 1.117 3.182 10.471 1.00 95.69 83 VAL A CA 1
ATOM 674 C C . VAL A 1 83 ?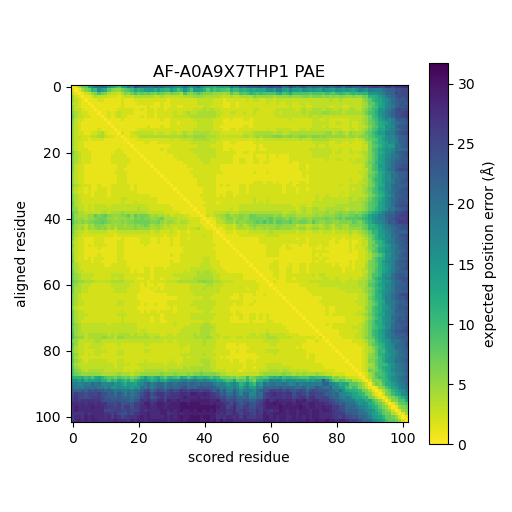 0.711 1.978 11.320 1.00 95.69 83 VAL A C 1
ATOM 676 O O . VAL A 1 83 ? -0.445 1.906 11.739 1.00 95.69 83 VAL A O 1
ATOM 679 N N . ASP A 1 84 ? 1.638 1.076 11.637 1.00 93.81 84 ASP A N 1
ATOM 680 C CA . ASP A 1 84 ? 1.356 -0.100 12.463 1.00 93.81 84 ASP A CA 1
ATOM 681 C C . ASP A 1 84 ? 0.896 0.311 13.870 1.00 93.81 84 ASP A C 1
ATOM 683 O O . ASP A 1 84 ? -0.168 -0.128 14.311 1.00 93.81 84 ASP A O 1
ATOM 687 N N . ARG A 1 85 ? 1.570 1.278 14.511 1.00 94.38 85 ARG A N 1
ATOM 688 C CA . ARG A 1 85 ? 1.145 1.830 15.813 1.00 94.38 85 ARG A CA 1
ATOM 689 C C . ARG A 1 85 ? -0.260 2.435 15.778 1.00 94.38 85 ARG A C 1
ATOM 691 O O . ARG A 1 85 ? -0.994 2.356 16.765 1.00 94.38 85 ARG A O 1
ATOM 698 N N . ILE A 1 86 ? -0.668 3.059 14.671 1.00 93.50 86 ILE A N 1
ATOM 699 C CA . ILE A 1 86 ? -2.038 3.582 14.518 1.00 93.50 86 ILE A CA 1
ATOM 700 C C . ILE A 1 86 ? -3.054 2.430 14.487 1.00 93.50 86 ILE A C 1
ATOM 702 O O . ILE A 1 86 ? -4.105 2.527 15.125 1.00 93.50 86 ILE A O 1
ATOM 706 N N . TYR A 1 87 ? -2.761 1.346 13.767 1.00 88.62 87 TYR A N 1
ATOM 707 C CA . TYR A 1 87 ? -3.664 0.194 13.649 1.00 88.62 87 TYR A CA 1
ATOM 708 C C . TYR A 1 87 ? -3.722 -0.661 14.922 1.00 88.62 87 TYR A C 1
ATOM 710 O O . TYR A 1 87 ? -4.806 -1.111 15.304 1.00 88.62 87 TYR A O 1
ATOM 718 N N . GLU A 1 88 ? -2.604 -0.826 15.626 1.00 89.62 88 GLU A N 1
ATOM 719 C CA . GLU A 1 88 ? -2.558 -1.471 16.944 1.00 89.62 88 GLU A CA 1
ATOM 720 C C . GLU A 1 88 ? -3.403 -0.699 17.966 1.00 89.62 88 GLU A C 1
ATOM 722 O O . GLU A 1 88 ? -4.272 -1.272 18.626 1.00 89.62 88 GLU A O 1
ATOM 727 N N . ASN A 1 89 ? -3.247 0.629 18.028 1.00 82.12 89 ASN A N 1
ATOM 728 C CA . ASN A 1 89 ? -4.029 1.467 18.939 1.00 82.12 89 ASN A CA 1
ATOM 729 C C . ASN A 1 89 ? -5.525 1.494 18.592 1.00 82.12 89 ASN A C 1
ATOM 731 O O . ASN A 1 89 ? -6.363 1.489 19.493 1.00 82.12 89 ASN A O 1
ATOM 735 N N . ARG A 1 90 ? -5.896 1.478 17.304 1.00 68.69 90 ARG A N 1
ATOM 736 C CA . ARG A 1 90 ? -7.309 1.353 16.893 1.00 68.69 90 ARG A CA 1
ATOM 737 C C . ARG A 1 90 ? -7.924 0.026 17.333 1.00 68.69 90 ARG A C 1
ATOM 739 O O . ARG A 1 90 ? -9.090 0.003 17.722 1.00 68.69 90 ARG A O 1
ATOM 746 N N . SER A 1 91 ? -7.141 -1.049 17.311 1.00 59.59 91 SER A N 1
ATOM 747 C CA . SER A 1 91 ? -7.570 -2.364 17.798 1.00 59.59 91 SER A CA 1
ATOM 748 C C . SER A 1 91 ? -7.740 -2.362 19.324 1.00 59.59 91 SER A C 1
ATOM 750 O O . SER A 1 91 ? -8.687 -2.951 19.840 1.00 59.59 91 SER A O 1
ATOM 752 N N . GLY A 1 92 ? -6.902 -1.605 20.043 1.00 51.38 92 GLY A N 1
ATOM 753 C CA . GLY A 1 92 ? -7.039 -1.365 21.483 1.00 51.38 92 GLY A CA 1
ATOM 754 C C . GLY A 1 92 ? -8.310 -0.602 21.876 1.00 51.38 92 GLY A C 1
ATOM 755 O O . GLY A 1 92 ? -8.938 -0.954 22.869 1.00 51.38 92 GLY A O 1
ATOM 756 N N . VAL A 1 93 ? -8.752 0.386 21.087 1.00 48.81 93 VAL A N 1
ATOM 757 C CA . VAL A 1 93 ? -9.988 1.153 21.367 1.00 48.81 93 VAL A CA 1
ATOM 758 C C . VAL A 1 93 ? -11.249 0.284 21.261 1.00 48.81 93 VAL A C 1
ATOM 760 O O . VAL A 1 93 ? -12.183 0.477 22.035 1.00 48.81 93 VAL A O 1
ATOM 763 N N . LEU A 1 94 ? -11.266 -0.720 20.377 1.00 44.59 94 LEU A N 1
ATOM 764 C CA . LEU A 1 94 ? -12.358 -1.704 20.309 1.00 44.59 94 LEU A CA 1
ATOM 765 C C . LEU A 1 94 ? -12.332 -2.713 21.476 1.00 44.59 94 LEU A C 1
ATOM 767 O O . LEU A 1 94 ? -13.357 -3.318 21.777 1.00 44.59 94 LEU A O 1
ATOM 771 N N . GLY A 1 95 ? -11.196 -2.862 22.167 1.00 38.44 95 GLY A N 1
ATOM 772 C CA . GLY A 1 95 ? -11.035 -3.740 23.332 1.00 38.44 95 GLY A CA 1
ATOM 773 C C . GLY A 1 95 ? -11.502 -3.150 24.670 1.00 38.44 95 GLY A C 1
ATOM 774 O O . GLY A 1 95 ? -11.642 -3.892 25.637 1.00 38.44 95 GLY A O 1
ATOM 775 N N . VAL A 1 96 ? -11.780 -1.841 24.758 1.00 41.78 96 VAL A N 1
ATOM 776 C CA . VAL A 1 96 ? -12.235 -1.197 26.015 1.00 41.78 96 VAL A CA 1
ATOM 777 C C . VAL A 1 96 ? -13.768 -1.181 26.148 1.00 41.78 96 VAL A C 1
ATOM 779 O O . VAL A 1 96 ? -14.303 -0.834 27.197 1.00 41.78 96 VAL A O 1
ATOM 782 N N . SER A 1 97 ? -14.511 -1.614 25.125 1.00 40.38 97 SER A N 1
ATOM 783 C CA . SER A 1 97 ? -15.982 -1.669 25.175 1.00 40.38 97 SER A CA 1
ATOM 784 C C . SER A 1 97 ? -16.557 -2.963 25.767 1.00 40.38 97 SER A C 1
ATOM 786 O O . SER A 1 97 ? -17.772 -3.134 25.744 1.00 40.38 97 SER A O 1
ATOM 788 N N . GLN A 1 98 ? -15.735 -3.849 26.341 1.00 41.09 98 GLN A N 1
ATOM 789 C CA . GLN A 1 98 ? -16.206 -5.104 26.942 1.00 41.09 98 GLN A CA 1
ATOM 790 C C . GLN A 1 98 ? -15.766 -5.292 28.404 1.00 41.09 98 GLN A C 1
ATOM 792 O O . GLN A 1 98 ? -15.378 -6.376 28.812 1.00 41.09 98 GLN A O 1
ATOM 797 N N . VAL A 1 99 ? -15.841 -4.234 29.218 1.00 48.28 99 VAL A N 1
ATOM 798 C CA . VAL A 1 99 ? -15.963 -4.366 30.685 1.00 48.28 99 VAL A CA 1
ATOM 799 C C . VAL A 1 99 ? -16.720 -3.167 31.253 1.00 48.28 99 VAL A C 1
ATOM 801 O O . VAL A 1 99 ? -16.160 -2.257 31.855 1.00 48.28 99 VAL A O 1
ATOM 804 N N . ARG A 1 100 ? -18.031 -3.146 31.017 1.00 45.09 100 ARG A N 1
ATOM 805 C CA . ARG A 1 100 ? -19.008 -2.462 31.874 1.00 45.09 100 ARG A CA 1
ATOM 806 C C . ARG A 1 100 ? -20.346 -3.175 31.739 1.00 45.09 100 ARG A C 1
ATOM 808 O O . ARG A 1 100 ? -21.294 -2.634 31.190 1.00 45.09 100 ARG A O 1
ATOM 815 N N . GLU A 1 101 ? -20.403 -4.390 32.262 1.00 42.38 101 GLU A N 1
ATOM 816 C CA . GLU A 1 101 ? -21.666 -4.953 32.722 1.00 42.38 101 GLU A CA 1
ATOM 817 C C . GLU A 1 101 ? -21.465 -5.508 34.135 1.00 42.38 101 GLU A C 1
ATOM 819 O O . GLU A 1 101 ? -20.727 -6.471 34.329 1.00 42.38 101 GLU A O 1
ATOM 824 N N . LEU A 1 102 ? -22.167 -4.824 35.052 1.00 40.59 102 LEU A N 1
ATOM 825 C CA . LEU A 1 102 ? -22.568 -5.166 36.424 1.00 40.59 102 LEU A CA 1
ATOM 826 C C . LEU A 1 102 ? -21.517 -5.046 37.538 1.00 40.59 102 LEU A C 1
ATOM 828 O O . LEU A 1 102 ? -20.668 -5.944 37.706 1.00 40.59 102 LEU A O 1
#